Protein AF-A0A223KNH4-F1 (afdb_monomer)

Structure (mmCIF, N/CA/C/O backbone):
data_AF-A0A223KNH4-F1
#
_entry.id   AF-A0A223KNH4-F1
#
loop_
_atom_site.group_PDB
_atom_site.id
_atom_site.type_symbol
_atom_site.label_atom_id
_atom_site.label_alt_id
_atom_site.label_comp_id
_atom_site.label_asym_id
_atom_site.label_entity_id
_atom_site.label_seq_id
_atom_site.pdbx_PDB_ins_code
_atom_site.Cartn_x
_atom_site.Cartn_y
_atom_site.Cartn_z
_atom_site.occupancy
_atom_site.B_iso_or_equiv
_atom_site.auth_seq_id
_atom_site.auth_comp_id
_atom_site.auth_asym_id
_atom_site.auth_atom_id
_atom_site.pdbx_PDB_model_num
ATOM 1 N N . MET A 1 1 ? -21.902 0.609 7.507 1.00 51.94 1 MET A N 1
ATOM 2 C CA . MET A 1 1 ? -20.876 -0.275 8.104 1.00 51.94 1 MET A CA 1
ATOM 3 C C . MET A 1 1 ? -19.712 -0.497 7.145 1.00 51.94 1 MET A C 1
ATOM 5 O O . MET A 1 1 ? -18.621 -0.096 7.507 1.00 51.94 1 MET A O 1
ATOM 9 N N . CYS A 1 2 ? -19.931 -0.976 5.913 1.00 57.38 2 CYS A N 1
ATOM 10 C CA . CYS A 1 2 ? -18.867 -1.273 4.932 1.00 57.38 2 CYS A CA 1
ATOM 11 C C . CYS A 1 2 ? -17.874 -0.121 4.680 1.00 57.38 2 CYS A C 1
ATOM 13 O O . CYS A 1 2 ? -16.667 -0.322 4.721 1.00 57.38 2 CYS A O 1
ATOM 15 N N . ALA A 1 3 ? -18.373 1.108 4.506 1.00 62.84 3 ALA A N 1
ATOM 16 C CA . ALA A 1 3 ? -17.523 2.269 4.223 1.00 62.84 3 ALA A CA 1
ATOM 17 C C . ALA A 1 3 ? -16.584 2.660 5.382 1.00 62.84 3 ALA A C 1
ATOM 19 O O . ALA A 1 3 ? -15.601 3.358 5.161 1.00 62.84 3 ALA A O 1
ATOM 20 N N . ARG A 1 4 ? -16.857 2.215 6.620 1.00 72.88 4 ARG A N 1
ATOM 21 C CA . ARG A 1 4 ? -16.017 2.553 7.782 1.00 72.88 4 ARG A CA 1
ATOM 22 C C . ARG A 1 4 ? -14.631 1.913 7.696 1.00 72.88 4 ARG A C 1
ATOM 24 O O . ARG A 1 4 ? -13.676 2.515 8.172 1.00 72.88 4 ARG A O 1
ATOM 31 N N . PHE A 1 5 ? -14.516 0.742 7.071 1.00 79.56 5 PHE A N 1
ATOM 32 C CA . PHE A 1 5 ? -13.245 0.024 6.962 1.00 79.56 5 PHE A CA 1
ATOM 33 C C . PHE A 1 5 ? -12.375 0.522 5.803 1.00 79.56 5 PHE A C 1
ATOM 35 O O . PHE A 1 5 ? -11.158 0.524 5.923 1.00 79.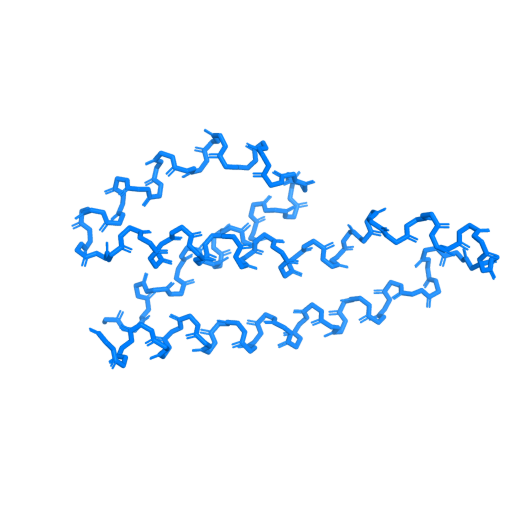56 5 PHE A O 1
ATOM 42 N N . SER A 1 6 ? -12.967 1.011 4.709 1.00 82.50 6 SER A N 1
ATOM 43 C CA . SER A 1 6 ? -12.221 1.483 3.532 1.00 82.50 6 SER A CA 1
ATOM 44 C C . SER A 1 6 ? -11.710 2.927 3.641 1.00 82.50 6 SER A C 1
ATOM 46 O O . SER A 1 6 ? -10.759 3.289 2.953 1.00 82.50 6 SER A O 1
ATOM 48 N N . CYS A 1 7 ? -12.311 3.771 4.489 1.00 84.31 7 CYS A N 1
ATOM 49 C CA . CYS A 1 7 ? -11.907 5.177 4.643 1.00 84.31 7 CYS A CA 1
ATOM 50 C C . CYS A 1 7 ? -10.428 5.380 5.041 1.00 84.31 7 CYS A C 1
ATOM 52 O O . CYS A 1 7 ? -9.782 6.230 4.421 1.00 84.31 7 CYS A O 1
ATOM 54 N N . PRO A 1 8 ? -9.858 4.626 6.007 1.00 86.19 8 PRO A N 1
ATOM 55 C CA . PRO A 1 8 ? -8.446 4.757 6.369 1.00 86.19 8 PRO A CA 1
ATOM 56 C C . PRO A 1 8 ? -7.494 4.468 5.205 1.00 86.19 8 PRO A C 1
ATOM 58 O O . PRO A 1 8 ? -6.493 5.160 5.057 1.00 86.19 8 PRO A O 1
ATOM 61 N N . LEU A 1 9 ? -7.831 3.498 4.345 1.00 90.69 9 LEU A N 1
ATOM 62 C CA . LEU A 1 9 ? -7.049 3.179 3.148 1.00 90.69 9 LEU A CA 1
ATOM 63 C C . LEU A 1 9 ? -7.024 4.362 2.184 1.00 90.69 9 LEU A C 1
ATOM 65 O O . LEU A 1 9 ? -5.953 4.799 1.779 1.00 90.69 9 LEU A O 1
ATOM 69 N N . VAL A 1 10 ? -8.193 4.916 1.850 1.00 88.94 10 VAL A N 1
ATOM 70 C CA . VAL A 1 10 ? -8.292 6.037 0.900 1.00 88.94 10 VAL A CA 1
ATOM 71 C C . VAL A 1 10 ? -7.551 7.266 1.430 1.00 88.94 10 VAL A C 1
ATOM 73 O O . VAL A 1 10 ? -6.810 7.910 0.689 1.00 88.94 10 VAL A O 1
ATOM 76 N N . GLN A 1 11 ? -7.704 7.574 2.719 1.00 90.88 11 GLN A N 1
ATOM 77 C CA . GLN A 1 11 ? -7.024 8.700 3.354 1.00 90.88 11 GLN A CA 1
ATOM 78 C C . GLN A 1 11 ? -5.501 8.502 3.372 1.00 90.88 11 GLN A C 1
ATOM 80 O O . GLN A 1 11 ? -4.766 9.421 2.998 1.00 90.88 11 GLN A O 1
ATOM 85 N N . ALA A 1 12 ? -5.026 7.311 3.742 1.00 90.25 12 ALA A N 1
ATOM 86 C CA . ALA A 1 12 ? -3.605 6.988 3.745 1.00 90.25 12 ALA A CA 1
ATOM 87 C C . ALA A 1 12 ? -3.002 7.043 2.336 1.00 90.25 12 ALA A C 1
ATOM 89 O O . ALA A 1 12 ? -1.926 7.609 2.157 1.00 90.25 12 ALA A O 1
ATOM 90 N N . SER A 1 13 ? -3.719 6.536 1.330 1.00 90.50 13 SER A N 1
ATOM 91 C CA . SER A 1 13 ? -3.310 6.599 -0.072 1.00 90.50 13 SER A CA 1
ATOM 92 C C . SER A 1 13 ? -3.152 8.034 -0.571 1.00 90.50 13 SER A C 1
ATOM 94 O O . SER A 1 13 ? -2.171 8.321 -1.251 1.00 90.50 13 SER A O 1
ATOM 96 N N . ILE A 1 14 ? -4.064 8.944 -0.204 1.00 90.06 14 ILE A N 1
ATOM 97 C CA . ILE A 1 14 ? -3.962 10.366 -0.566 1.00 90.06 14 ILE A CA 1
ATOM 98 C C . ILE A 1 14 ? -2.744 11.009 0.095 1.00 90.06 14 ILE A C 1
ATOM 100 O O . ILE A 1 14 ? -2.016 11.740 -0.568 1.00 90.06 14 ILE A O 1
ATOM 104 N N . VAL A 1 15 ? -2.495 10.760 1.384 1.00 88.75 15 VAL A N 1
ATOM 105 C CA . VAL A 1 15 ? -1.356 11.408 2.052 1.00 88.75 15 VAL A CA 1
ATOM 106 C C . VAL A 1 15 ? -0.020 10.860 1.563 1.00 88.75 15 VAL A C 1
ATOM 108 O O . VAL A 1 15 ? 0.919 11.638 1.398 1.00 88.75 15 VAL A O 1
ATOM 111 N N . ASN A 1 16 ? 0.061 9.566 1.260 1.00 90.12 16 ASN A N 1
ATOM 112 C CA . ASN A 1 16 ? 1.295 8.954 0.779 1.00 90.12 16 ASN A CA 1
ATOM 113 C C . ASN A 1 16 ? 1.779 9.547 -0.564 1.00 90.12 16 ASN A C 1
ATOM 115 O O . ASN A 1 16 ? 2.975 9.587 -0.831 1.00 90.12 16 ASN A O 1
ATOM 119 N N . VAL A 1 17 ? 0.876 10.107 -1.385 1.00 85.56 17 VAL A N 1
ATOM 120 C CA . VAL A 1 17 ? 1.247 10.874 -2.596 1.00 85.56 17 VAL A CA 1
ATOM 121 C C . VAL A 1 17 ? 2.174 12.052 -2.265 1.00 85.56 17 VAL A C 1
ATOM 123 O O . VAL A 1 17 ? 3.061 12.376 -3.055 1.00 85.56 17 VAL A O 1
ATOM 126 N N . PHE A 1 18 ? 1.974 12.686 -1.106 1.00 85.12 18 PHE A N 1
ATOM 127 C CA . PHE A 1 18 ? 2.738 13.853 -0.657 1.00 85.12 18 PHE A CA 1
ATOM 128 C C . PHE A 1 18 ? 3.906 13.485 0.258 1.00 85.12 18 PHE A C 1
ATOM 130 O O . PHE A 1 18 ? 4.930 14.166 0.249 1.00 85.12 18 PHE A O 1
ATOM 137 N N . VAL A 1 19 ? 3.749 12.433 1.064 1.00 83.62 19 VAL A N 1
ATOM 138 C CA . VAL A 1 19 ? 4.742 11.988 2.046 1.00 83.62 19 VAL A CA 1
ATOM 139 C C . VAL A 1 19 ? 5.000 10.490 1.846 1.00 83.62 19 VAL A C 1
ATOM 141 O O . VAL A 1 19 ? 4.403 9.686 2.558 1.00 83.62 19 VAL A O 1
ATOM 144 N N . PRO A 1 20 ? 5.886 10.111 0.902 1.00 79.19 20 PRO A N 1
ATOM 145 C CA . PRO A 1 20 ? 6.164 8.722 0.527 1.00 79.19 20 PRO A CA 1
ATOM 146 C C . PRO A 1 20 ? 7.104 8.045 1.535 1.00 79.19 20 PRO A C 1
ATOM 148 O O . PRO A 1 20 ? 8.261 7.729 1.245 1.00 79.19 20 PRO A O 1
ATOM 151 N N . SER A 1 21 ? 6.655 7.923 2.782 1.00 84.31 21 SER A N 1
ATOM 152 C CA . SER A 1 21 ? 7.437 7.354 3.878 1.00 84.31 21 SER A CA 1
ATOM 153 C C . SER A 1 21 ? 6.519 6.737 4.916 1.00 84.31 21 SER A C 1
ATOM 155 O O . SER A 1 21 ? 5.920 7.454 5.718 1.00 84.31 21 SER A O 1
ATOM 157 N N . ALA A 1 22 ? 6.494 5.405 4.973 1.00 84.50 22 ALA A N 1
ATOM 158 C CA . ALA A 1 22 ? 5.670 4.662 5.922 1.00 84.50 22 ALA A CA 1
ATOM 159 C C . ALA A 1 22 ? 5.876 5.128 7.378 1.00 84.50 22 ALA A C 1
ATOM 161 O O . ALA A 1 22 ? 4.915 5.328 8.116 1.00 84.50 22 ALA A O 1
ATOM 162 N N . GLY A 1 23 ? 7.127 5.367 7.793 1.00 86.81 23 GLY A N 1
ATOM 163 C CA . GLY A 1 23 ? 7.444 5.821 9.152 1.00 86.81 23 GLY A CA 1
ATOM 164 C C . GLY A 1 23 ? 7.014 7.264 9.431 1.00 86.81 23 GLY A C 1
ATOM 165 O O . GLY A 1 23 ? 6.414 7.538 10.470 1.00 86.81 23 GLY A O 1
ATOM 166 N N . GLY A 1 24 ? 7.288 8.185 8.500 1.00 87.94 24 GLY A N 1
ATOM 167 C CA . GLY A 1 24 ? 6.911 9.596 8.649 1.00 87.94 24 GLY A CA 1
ATOM 168 C C . GLY A 1 24 ? 5.397 9.798 8.593 1.00 87.94 24 GLY A C 1
ATOM 169 O O . GLY A 1 24 ? 4.830 10.541 9.392 1.00 87.94 24 GLY A O 1
ATOM 170 N N . GLN A 1 25 ? 4.726 9.067 7.704 1.00 89.62 25 GLN A N 1
ATOM 171 C CA . GLN A 1 25 ? 3.277 9.051 7.601 1.00 89.62 25 GLN A CA 1
ATOM 172 C C . GLN A 1 25 ? 2.632 8.518 8.884 1.00 89.62 25 GLN A C 1
ATOM 174 O O . GLN A 1 25 ? 1.702 9.132 9.416 1.00 89.62 25 GLN A O 1
ATOM 179 N N . TRP A 1 26 ? 3.148 7.400 9.402 1.00 90.62 26 TRP A N 1
ATOM 180 C CA . TRP A 1 26 ? 2.632 6.761 10.607 1.00 90.62 26 TRP A CA 1
ATOM 181 C C . TRP A 1 26 ? 2.777 7.635 11.854 1.00 90.62 26 TRP A C 1
ATOM 183 O O . TRP A 1 26 ? 1.855 7.693 12.663 1.00 90.62 26 TRP A O 1
ATOM 193 N N . GLN A 1 27 ? 3.887 8.364 12.000 1.00 91.12 27 GLN A N 1
ATOM 194 C CA . GLN A 1 27 ? 4.080 9.272 13.137 1.00 91.12 27 GLN A CA 1
ATOM 195 C C . GLN A 1 27 ? 2.994 10.348 13.233 1.00 91.12 27 GLN A C 1
ATOM 197 O O . GLN A 1 27 ? 2.597 10.714 14.337 1.00 91.12 27 GLN A O 1
ATOM 202 N N . VAL A 1 28 ? 2.504 10.842 12.094 1.00 88.00 28 VAL A N 1
ATOM 203 C CA . VAL A 1 28 ? 1.499 11.913 12.057 1.00 88.00 28 VAL A CA 1
ATOM 204 C C . VAL A 1 28 ? 0.075 11.353 12.072 1.00 88.00 28 VAL A C 1
ATOM 206 O O . VAL A 1 28 ? -0.776 11.853 12.801 1.00 88.00 28 VAL A O 1
ATOM 209 N N . GLN A 1 29 ? -0.206 10.314 11.280 1.00 89.62 29 GLN A N 1
ATOM 210 C CA . GLN A 1 29 ? -1.567 9.781 11.116 1.00 89.62 29 GLN A CA 1
ATOM 211 C C . GLN A 1 29 ? -1.932 8.678 12.103 1.00 89.62 29 GLN A C 1
ATOM 213 O O . GLN A 1 29 ? -3.111 8.518 12.409 1.00 89.62 29 GLN A O 1
ATOM 218 N N . GLY A 1 30 ? -0.955 7.914 12.591 1.00 91.00 30 GLY A N 1
ATOM 219 C CA . GLY A 1 30 ? -1.180 6.741 13.435 1.00 91.00 30 GLY A CA 1
ATOM 220 C C . GLY A 1 30 ? -2.027 7.048 14.672 1.00 91.00 30 GLY A C 1
ATOM 221 O O . GLY A 1 30 ? -3.078 6.425 14.827 1.00 91.00 30 GLY A O 1
ATOM 222 N N . PRO A 1 31 ? -1.649 8.031 15.515 1.00 92.75 31 PRO A N 1
ATOM 223 C CA . PRO A 1 31 ? -2.425 8.383 16.707 1.00 92.75 31 PRO A CA 1
ATOM 224 C C . PRO A 1 31 ? -3.867 8.796 16.378 1.00 92.75 31 PRO A C 1
ATOM 226 O O . PRO A 1 31 ? -4.811 8.268 16.958 1.00 92.75 31 PRO A O 1
ATOM 229 N N . ILE A 1 32 ? -4.040 9.655 15.365 1.00 92.12 32 ILE A N 1
ATOM 230 C CA . ILE A 1 32 ? -5.354 10.149 14.920 1.00 92.12 32 ILE A CA 1
ATOM 231 C C . ILE A 1 32 ? -6.231 8.987 14.437 1.00 92.12 32 ILE A C 1
ATOM 233 O O . ILE A 1 32 ? -7.427 8.936 14.723 1.00 92.12 32 ILE A O 1
ATOM 237 N N . MET A 1 33 ? -5.640 8.035 13.712 1.00 91.62 33 MET A N 1
ATOM 238 C CA . MET A 1 33 ? -6.362 6.883 13.187 1.00 91.62 33 MET A CA 1
ATOM 239 C C . MET A 1 33 ? -6.794 5.915 14.293 1.00 91.62 33 MET A C 1
ATOM 241 O O . MET A 1 33 ? -7.889 5.360 14.222 1.00 91.62 33 MET A O 1
ATOM 245 N N . ILE A 1 34 ? -5.959 5.716 15.316 1.00 93.88 34 ILE A N 1
ATOM 246 C CA . ILE A 1 34 ? -6.289 4.866 16.468 1.00 93.88 34 ILE A CA 1
ATOM 247 C C . ILE A 1 34 ? -7.466 5.466 17.245 1.00 93.88 34 ILE A C 1
ATOM 249 O O . ILE A 1 34 ? -8.442 4.756 17.501 1.00 93.88 34 ILE A O 1
ATOM 253 N N . ASP A 1 35 ? -7.424 6.765 17.543 1.00 93.69 35 ASP A N 1
ATOM 254 C CA . ASP A 1 35 ? -8.500 7.461 18.259 1.00 93.69 35 ASP A CA 1
ATOM 255 C C . ASP A 1 35 ? -9.818 7.435 17.462 1.00 93.69 35 ASP A C 1
ATOM 257 O O . ASP A 1 35 ? -10.899 7.167 18.005 1.00 93.69 35 ASP A O 1
ATOM 261 N N . ALA A 1 36 ? -9.739 7.642 16.143 1.00 91.38 36 ALA A N 1
ATOM 262 C CA . ALA A 1 36 ? -10.892 7.548 15.252 1.00 91.38 36 ALA A CA 1
ATOM 263 C C . ALA A 1 36 ? -11.472 6.126 15.209 1.00 91.38 36 ALA A C 1
ATOM 265 O O . ALA A 1 36 ?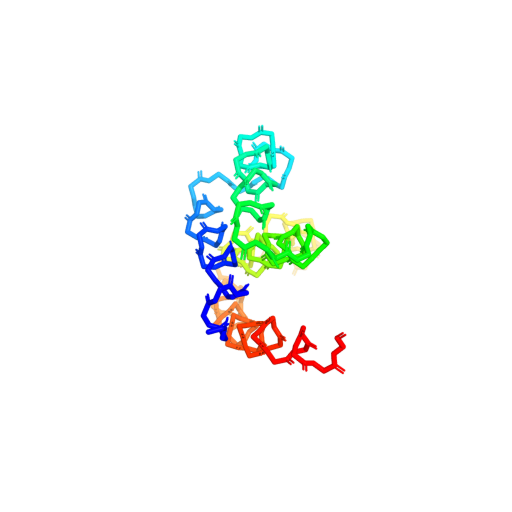 -12.693 5.955 15.261 1.00 91.38 36 ALA A O 1
ATOM 266 N N . ALA A 1 37 ? -10.617 5.101 15.151 1.00 91.62 37 ALA A N 1
ATOM 267 C CA . ALA A 1 37 ? -11.043 3.705 15.150 1.00 91.62 37 ALA A CA 1
ATOM 268 C C . ALA A 1 37 ? -11.792 3.347 16.439 1.00 91.62 37 ALA A C 1
ATOM 270 O O . ALA A 1 37 ? -12.884 2.780 16.372 1.00 91.62 37 ALA A O 1
ATOM 271 N N . GLN A 1 38 ? -11.261 3.752 17.596 1.00 93.12 38 GLN A N 1
ATOM 272 C CA . GLN A 1 38 ? -11.906 3.547 18.894 1.00 93.12 38 GLN A CA 1
ATOM 273 C C . GLN A 1 38 ? -13.266 4.251 18.972 1.00 93.12 38 GLN A C 1
ATOM 275 O O . GLN A 1 38 ? -14.257 3.636 19.364 1.00 93.12 38 GLN A O 1
ATOM 280 N N . THR A 1 39 ? -13.341 5.505 18.517 1.00 92.19 39 THR A N 1
ATOM 281 C CA . THR A 1 39 ? -14.585 6.294 18.514 1.00 92.19 39 THR A CA 1
ATOM 282 C C . THR A 1 39 ? -15.659 5.685 17.606 1.00 92.19 39 THR A C 1
ATOM 284 O O . THR A 1 39 ? -16.850 5.726 17.914 1.00 92.19 39 THR A O 1
ATOM 287 N N . LEU A 1 40 ? -15.255 5.096 16.477 1.00 89.12 40 LEU A N 1
ATOM 288 C CA . LEU A 1 40 ? -16.162 4.497 15.493 1.00 89.12 40 LEU A CA 1
ATOM 289 C C . LEU A 1 40 ? -16.503 3.024 15.774 1.00 89.12 40 LEU A C 1
ATOM 291 O O . LEU A 1 40 ? -17.289 2.436 15.018 1.00 89.12 40 LEU A O 1
ATOM 295 N N . GLY A 1 41 ? -15.929 2.436 16.830 1.00 89.06 41 GLY A N 1
ATOM 296 C CA . GLY A 1 41 ? -16.077 1.019 17.171 1.00 89.06 41 GLY A CA 1
ATOM 297 C C . GLY A 1 41 ? -15.444 0.076 16.142 1.00 89.06 41 GLY A C 1
ATOM 298 O O . GLY A 1 41 ? -15.914 -1.043 15.959 1.00 89.06 41 GLY A O 1
ATOM 299 N N . ILE A 1 42 ? -14.420 0.539 15.421 1.00 90.12 42 ILE A N 1
ATOM 300 C CA . ILE A 1 42 ? -13.660 -0.251 14.448 1.00 90.12 42 ILE A CA 1
ATOM 301 C C . ILE A 1 42 ? -12.507 -0.933 15.196 1.00 90.12 42 ILE A C 1
ATOM 303 O O . ILE A 1 42 ? -11.802 -0.254 15.947 1.00 90.12 42 ILE A O 1
ATOM 307 N N . PRO A 1 43 ? -12.248 -2.238 14.986 1.00 91.12 43 PRO A N 1
ATOM 308 C CA . PRO A 1 43 ? -11.069 -2.878 15.553 1.00 91.12 43 PRO A CA 1
ATOM 309 C C . PRO A 1 43 ? -9.809 -2.122 15.132 1.00 91.12 43 PRO A C 1
ATOM 311 O O . PRO A 1 43 ? -9.567 -1.926 13.940 1.00 91.12 43 PRO A O 1
ATOM 314 N N . VAL A 1 44 ? -8.994 -1.706 16.105 1.00 91.75 44 VAL A N 1
ATOM 315 C CA . VAL A 1 44 ? -7.787 -0.908 15.837 1.00 91.75 44 VAL A CA 1
ATOM 316 C C . VAL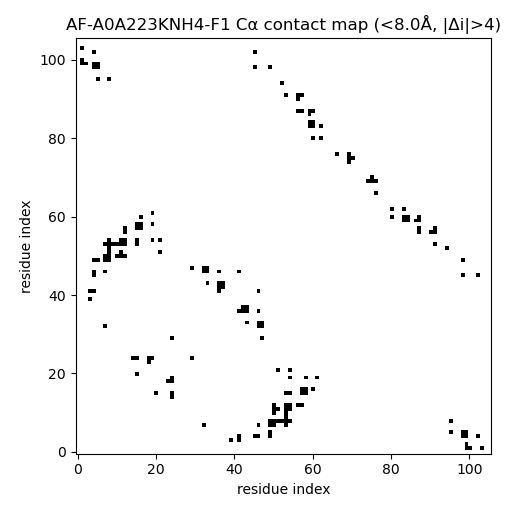 A 1 44 ? -6.897 -1.615 14.814 1.00 91.75 44 VAL A C 1
ATOM 318 O O . VAL A 1 44 ? -6.454 -0.990 13.861 1.00 91.75 44 VAL A O 1
ATOM 321 N N . SER A 1 45 ? -6.733 -2.936 14.919 1.00 91.62 45 SER A N 1
ATOM 322 C CA . SER A 1 45 ? -5.987 -3.744 13.946 1.00 91.62 45 SER A CA 1
ATOM 323 C C . SER A 1 45 ? -6.467 -3.564 12.500 1.00 91.62 45 SER A C 1
ATOM 325 O O . SER A 1 45 ? -5.639 -3.480 11.596 1.00 91.62 45 SER A O 1
ATOM 327 N N . VAL A 1 46 ? -7.777 -3.467 12.262 1.00 91.06 46 VAL A N 1
ATOM 328 C CA . VAL A 1 46 ? -8.342 -3.243 10.923 1.00 91.06 46 VAL A CA 1
ATOM 329 C C . VAL A 1 46 ? -7.992 -1.843 10.430 1.00 91.06 46 VAL A C 1
ATOM 331 O O . VAL A 1 46 ? -7.570 -1.695 9.285 1.00 91.06 46 VAL A O 1
ATOM 334 N N . ALA A 1 47 ? -8.095 -0.825 11.287 1.00 92.19 47 ALA A N 1
ATOM 335 C CA . ALA A 1 47 ? -7.738 0.546 10.929 1.00 92.19 47 ALA A CA 1
ATOM 336 C C . ALA A 1 47 ? -6.242 0.688 10.593 1.00 92.19 47 ALA A C 1
ATOM 338 O O . ALA A 1 47 ? -5.905 1.265 9.560 1.00 92.19 47 ALA A O 1
ATOM 339 N N . ILE A 1 48 ? -5.355 0.096 11.403 1.00 93.25 48 ILE A N 1
ATOM 340 C CA . ILE A 1 48 ? -3.902 0.098 11.162 1.00 93.25 48 ILE A CA 1
ATOM 341 C C . ILE A 1 48 ? -3.574 -0.588 9.834 1.00 93.25 48 ILE A C 1
ATOM 343 O O . ILE A 1 48 ? -2.909 0.006 8.989 1.00 93.25 48 ILE A O 1
ATOM 347 N N . ASN A 1 49 ? -4.085 -1.804 9.614 1.00 93.12 49 ASN A N 1
ATOM 348 C CA . ASN A 1 49 ? -3.839 -2.533 8.368 1.00 93.12 49 ASN A CA 1
ATOM 349 C C . ASN A 1 49 ? -4.357 -1.768 7.147 1.00 93.12 49 ASN A C 1
ATOM 351 O O . ASN A 1 49 ? -3.694 -1.734 6.117 1.00 93.12 49 ASN A O 1
ATOM 355 N N . SER A 1 50 ? -5.514 -1.115 7.265 1.00 92.62 50 SER A N 1
ATOM 356 C CA . SER A 1 50 ? -6.086 -0.313 6.181 1.00 92.62 50 SER A CA 1
ATOM 357 C C . SER A 1 50 ? -5.180 0.863 5.804 1.00 92.62 50 SER A C 1
ATOM 359 O O . SER A 1 50 ? -4.974 1.112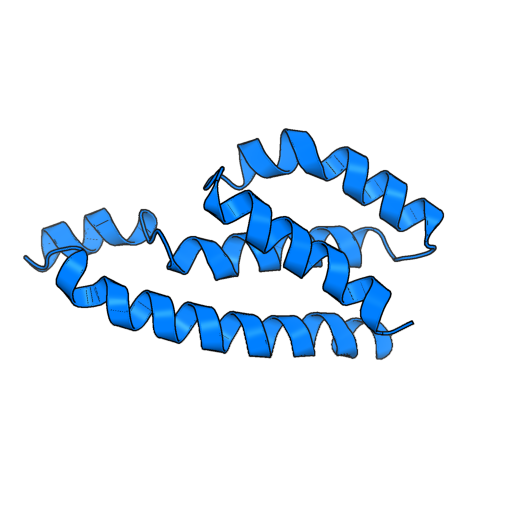 4.618 1.00 92.62 50 SER A O 1
ATOM 361 N N . VAL A 1 51 ? -4.582 1.540 6.793 1.00 93.00 51 VAL A N 1
ATOM 362 C CA . VAL A 1 51 ? -3.582 2.597 6.558 1.00 93.00 51 VAL A CA 1
ATOM 363 C C . VAL A 1 51 ? -2.332 2.036 5.885 1.00 93.00 51 VAL A C 1
ATOM 365 O O . VAL A 1 51 ? -1.89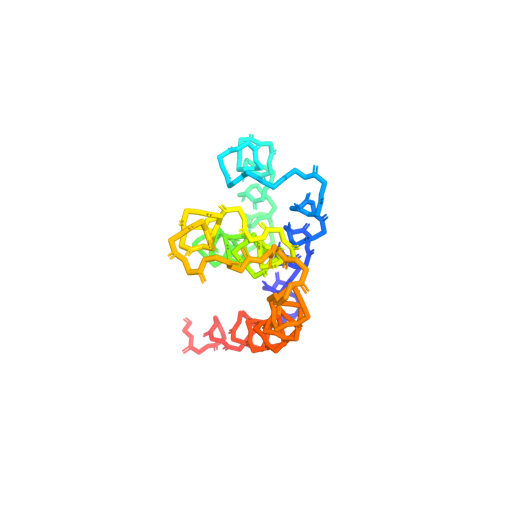3 2.581 4.875 1.00 93.00 51 VAL A O 1
ATOM 368 N N . SER A 1 52 ? -1.782 0.932 6.399 1.00 92.50 52 SER A N 1
ATOM 369 C CA . SER A 1 52 ? -0.582 0.303 5.833 1.00 92.50 52 SER A CA 1
ATOM 370 C C . SER A 1 52 ? -0.790 -0.153 4.389 1.00 92.50 52 SER A C 1
ATOM 372 O O . SER A 1 52 ? 0.078 0.045 3.547 1.00 92.50 52 SER A O 1
ATOM 374 N N . ILE A 1 53 ? -1.952 -0.724 4.073 1.00 93.50 53 ILE A N 1
ATOM 375 C CA . ILE A 1 53 ? -2.294 -1.120 2.704 1.00 93.50 53 ILE A CA 1
ATOM 376 C C . ILE A 1 53 ? -2.399 0.114 1.800 1.00 93.50 53 ILE A C 1
ATOM 378 O O . ILE A 1 53 ? -1.890 0.094 0.680 1.00 93.50 53 ILE A O 1
ATOM 382 N N . GLY A 1 54 ? -3.020 1.195 2.284 1.00 92.31 54 GLY A N 1
ATOM 383 C CA . GLY A 1 54 ? -3.128 2.448 1.539 1.00 92.31 54 GLY A CA 1
ATOM 384 C C . GLY A 1 54 ? -1.772 3.056 1.172 1.00 92.31 54 GLY A C 1
ATOM 385 O O . GLY A 1 54 ? -1.622 3.521 0.043 1.00 92.31 54 GLY A O 1
ATOM 386 N N . ASP A 1 55 ? -0.802 3.004 2.089 1.00 92.75 55 ASP A N 1
ATOM 387 C CA . ASP A 1 55 ? 0.601 3.396 1.877 1.00 92.75 55 ASP A CA 1
ATOM 388 C C . ASP A 1 55 ? 1.299 2.487 0.847 1.00 92.75 55 ASP A C 1
ATOM 390 O O . ASP A 1 55 ? 1.782 2.959 -0.183 1.00 92.75 55 ASP A O 1
ATOM 394 N N . ILE A 1 56 ? 1.280 1.167 1.059 1.00 91.06 56 ILE A N 1
ATOM 395 C CA . ILE A 1 56 ? 1.958 0.194 0.184 1.00 91.06 56 ILE A CA 1
ATOM 396 C C . ILE A 1 56 ? 1.465 0.297 -1.262 1.00 91.06 56 ILE A C 1
ATOM 398 O O . ILE A 1 56 ? 2.271 0.262 -2.194 1.00 91.06 56 ILE A O 1
ATOM 402 N N . VAL A 1 57 ? 0.152 0.430 -1.465 1.00 93.19 57 VAL A N 1
ATOM 403 C CA . VAL A 1 57 ? -0.428 0.493 -2.809 1.00 93.19 57 VAL A CA 1
ATOM 404 C C . VAL A 1 57 ? 0.051 1.738 -3.551 1.00 93.19 57 VAL A C 1
ATOM 406 O O . VAL A 1 57 ? 0.516 1.620 -4.683 1.00 93.19 57 VAL A O 1
ATOM 409 N N . THR A 1 58 ? -0.020 2.925 -2.944 1.00 92.19 58 THR A N 1
ATOM 410 C CA . THR A 1 58 ? 0.368 4.169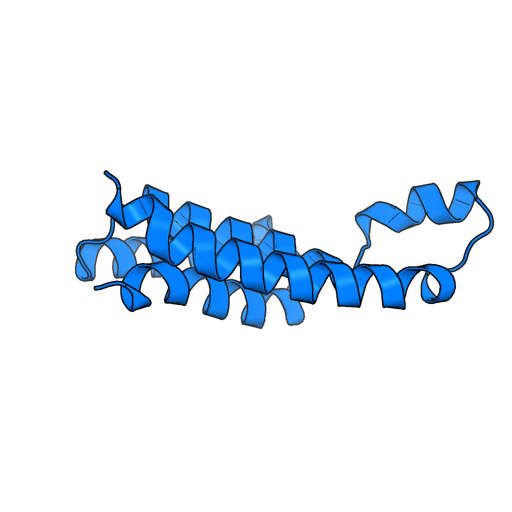 -3.630 1.00 92.19 58 THR A CA 1
ATOM 411 C C . THR A 1 58 ? 1.875 4.376 -3.711 1.00 92.19 58 THR A C 1
ATOM 413 O O . THR A 1 58 ? 2.323 5.117 -4.585 1.00 92.19 58 THR A O 1
ATOM 416 N N . ASN A 1 59 ? 2.673 3.649 -2.924 1.00 90.56 59 ASN A N 1
ATOM 417 C CA . ASN A 1 59 ? 4.129 3.601 -3.086 1.00 90.56 59 ASN A CA 1
ATOM 418 C C . ASN A 1 59 ? 4.561 3.058 -4.461 1.00 90.56 59 ASN A C 1
ATOM 420 O O . ASN A 1 59 ? 5.662 3.346 -4.925 1.00 90.56 59 ASN A O 1
ATOM 424 N N . LEU A 1 60 ? 3.687 2.353 -5.188 1.00 89.88 60 LEU A N 1
ATOM 425 C CA . LEU A 1 60 ? 3.947 1.972 -6.581 1.00 89.88 60 LEU A CA 1
ATOM 426 C C . LEU A 1 60 ? 3.981 3.167 -7.541 1.00 89.88 60 LEU A C 1
ATOM 428 O O . LEU A 1 60 ? 4.637 3.095 -8.575 1.00 89.88 60 LEU A O 1
ATOM 432 N N . MET A 1 61 ? 3.337 4.286 -7.207 1.00 88.50 61 MET A N 1
ATOM 433 C CA . MET A 1 61 ? 3.454 5.515 -7.994 1.00 88.50 61 MET A CA 1
ATOM 434 C C . MET A 1 61 ? 4.890 6.062 -7.983 1.00 88.50 61 MET A C 1
ATOM 436 O O . MET A 1 61 ? 5.327 6.684 -8.952 1.00 88.50 61 MET A O 1
ATOM 440 N N . GLN A 1 62 ? 5.626 5.819 -6.896 1.00 86.00 62 GLN A N 1
ATOM 441 C CA . GLN A 1 62 ? 6.998 6.274 -6.680 1.00 86.00 62 GLN A CA 1
ATOM 442 C C . GLN A 1 62 ? 7.877 5.080 -6.275 1.00 86.00 62 GLN A C 1
ATOM 444 O O . GLN A 1 62 ? 8.224 4.927 -5.103 1.00 86.00 62 GLN A O 1
ATOM 449 N N . PRO A 1 63 ? 8.247 4.201 -7.226 1.00 83.19 63 PRO A N 1
ATOM 450 C CA . PRO A 1 63 ? 8.866 2.917 -6.915 1.00 83.19 63 PRO A CA 1
ATOM 451 C C . PRO A 1 63 ? 10.365 3.072 -6.601 1.00 83.19 63 PRO A C 1
ATOM 453 O O . PRO A 1 63 ? 11.230 2.538 -7.296 1.00 83.19 63 PRO A O 1
ATOM 456 N N . PHE A 1 64 ? 10.700 3.801 -5.533 1.00 83.38 64 PHE A N 1
ATOM 457 C CA . PHE A 1 64 ? 12.085 4.045 -5.114 1.00 83.38 64 PHE A CA 1
ATOM 458 C C . PHE A 1 64 ? 12.821 2.753 -4.751 1.00 83.38 64 PHE A C 1
ATOM 460 O O . PHE A 1 64 ? 14.026 2.641 -4.974 1.00 83.38 64 PHE A O 1
ATOM 467 N N . PHE A 1 65 ? 12.084 1.742 -4.282 1.00 82.50 65 PHE A N 1
ATOM 468 C CA . PHE A 1 65 ? 12.613 0.407 -4.002 1.00 82.50 65 PHE A CA 1
ATOM 469 C C . PHE A 1 65 ? 13.171 -0.302 -5.250 1.00 82.50 65 PHE A C 1
ATOM 471 O O . PHE A 1 65 ? 13.993 -1.205 -5.123 1.00 82.50 65 PHE A O 1
ATOM 478 N N . VAL A 1 66 ? 12.755 0.108 -6.454 1.00 89.19 66 VAL A N 1
ATOM 479 C CA . VAL A 1 66 ? 13.153 -0.518 -7.724 1.00 89.19 66 VAL A CA 1
ATOM 480 C C . VAL A 1 66 ? 14.417 0.113 -8.321 1.00 89.19 66 VAL A C 1
ATOM 482 O O . VAL A 1 66 ? 15.066 -0.504 -9.165 1.00 89.19 66 VAL A O 1
ATOM 485 N N . LEU A 1 67 ? 14.831 1.300 -7.860 1.00 90.81 67 LEU A N 1
ATOM 486 C CA . LEU A 1 67 ? 15.995 2.014 -8.405 1.00 90.81 67 LEU A CA 1
ATOM 487 C C . LEU A 1 67 ? 17.288 1.171 -8.458 1.00 90.81 67 LEU A C 1
ATOM 489 O O . LEU A 1 67 ? 17.961 1.218 -9.490 1.00 90.81 67 LEU A O 1
ATOM 493 N N . PRO A 1 68 ? 17.634 0.352 -7.441 1.00 91.00 68 PRO A N 1
ATOM 494 C CA . PRO A 1 68 ? 18.826 -0.495 -7.509 1.00 91.00 68 PRO A CA 1
ATOM 495 C C . PRO A 1 68 ? 18.747 -1.552 -8.619 1.00 91.00 68 PRO A C 1
ATOM 497 O O . PRO A 1 68 ? 19.714 -1.766 -9.346 1.00 91.00 68 PRO A O 1
ATOM 500 N N . ALA A 1 69 ? 17.583 -2.188 -8.786 1.00 92.06 69 ALA A N 1
ATOM 501 C CA . ALA A 1 69 ? 17.373 -3.206 -9.814 1.00 92.06 69 ALA A CA 1
ATOM 502 C C . ALA A 1 69 ? 17.408 -2.603 -11.229 1.00 92.06 69 ALA A C 1
ATOM 504 O O . ALA A 1 69 ? 17.972 -3.201 -12.148 1.00 92.06 69 ALA A O 1
ATOM 505 N N . LEU A 1 70 ? 16.878 -1.387 -11.398 1.00 92.31 70 LEU A N 1
ATOM 506 C CA . LEU A 1 70 ? 16.967 -0.651 -12.661 1.00 92.31 70 LEU A CA 1
ATOM 507 C C . LEU A 1 70 ? 18.418 -0.378 -13.052 1.00 92.31 70 LEU A C 1
ATOM 509 O O . LEU A 1 70 ? 18.792 -0.660 -14.189 1.00 92.31 70 LEU A O 1
ATOM 513 N N . GLY A 1 71 ? 19.246 0.053 -12.095 1.00 92.81 71 GLY A N 1
ATOM 514 C CA . GLY A 1 71 ? 20.676 0.279 -12.314 1.00 92.81 71 GLY A CA 1
ATOM 515 C C . GLY A 1 71 ? 21.423 -0.967 -12.803 1.00 92.81 71 GLY A C 1
ATOM 516 O O . GLY A 1 71 ? 22.283 -0.857 -13.671 1.00 92.81 71 GLY A O 1
ATOM 517 N N . LEU A 1 72 ? 21.055 -2.155 -12.309 1.00 95.75 72 LEU A N 1
ATOM 518 C CA . LEU A 1 72 ? 21.635 -3.429 -12.759 1.00 95.75 72 LEU A CA 1
ATOM 519 C C . LEU A 1 72 ? 21.156 -3.848 -14.157 1.00 95.75 72 LEU A C 1
ATOM 521 O O . LEU A 1 72 ? 21.915 -4.444 -14.915 1.00 95.75 72 LEU A O 1
ATOM 525 N N . SER A 1 73 ? 19.902 -3.548 -14.498 1.00 94.69 73 SER A N 1
ATOM 526 C CA . SER A 1 73 ? 19.295 -3.910 -15.790 1.00 94.69 73 SER A CA 1
ATOM 527 C C . SER A 1 73 ? 19.568 -2.912 -16.923 1.00 94.69 73 SER A C 1
ATOM 529 O O . SER A 1 73 ? 19.219 -3.182 -18.069 1.00 94.69 73 SER A O 1
ATOM 531 N N . GLY A 1 74 ? 20.168 -1.755 -16.620 1.00 92.44 74 GLY A N 1
ATOM 532 C CA . GLY A 1 74 ? 20.369 -0.671 -17.588 1.00 92.44 74 GLY A CA 1
ATOM 533 C C . GLY A 1 74 ? 19.075 0.034 -18.011 1.00 92.44 74 GLY A C 1
ATOM 534 O O . GLY A 1 74 ? 19.078 0.791 -18.981 1.00 92.44 74 GLY A O 1
ATOM 535 N N . LEU A 1 75 ? 17.972 -0.207 -17.298 1.00 93.06 75 LEU A N 1
ATOM 536 C CA . LEU A 1 75 ? 16.681 0.427 -17.542 1.00 93.06 75 LEU A CA 1
ATOM 537 C C . LEU A 1 75 ? 16.572 1.753 -16.790 1.00 93.06 75 LEU A C 1
ATOM 539 O O . LEU A 1 75 ? 17.158 1.962 -15.729 1.00 93.06 75 LEU A O 1
ATOM 543 N N . SER A 1 76 ? 15.771 2.656 -17.336 1.00 90.06 76 SER A N 1
ATOM 544 C CA . SER A 1 76 ? 15.399 3.911 -16.695 1.00 90.06 76 SER A CA 1
ATOM 545 C C . SER A 1 76 ? 14.059 3.774 -15.969 1.00 90.06 76 SER A C 1
ATOM 547 O O . SER A 1 76 ? 13.205 2.976 -16.345 1.00 90.06 76 SER A O 1
ATOM 549 N N . LEU A 1 77 ? 13.809 4.628 -14.969 1.00 89.62 77 LEU A N 1
ATOM 550 C CA . LEU A 1 77 ? 12.532 4.651 -14.235 1.00 89.62 77 LEU A CA 1
ATOM 551 C C . LEU A 1 77 ? 11.314 4.797 -15.166 1.00 89.62 77 LEU A C 1
ATOM 553 O O . LEU A 1 77 ? 10.293 4.141 -14.970 1.00 89.62 77 LEU A O 1
ATOM 557 N N . LYS A 1 78 ? 11.449 5.613 -16.218 1.00 89.75 78 LYS A N 1
ATOM 558 C CA . LYS A 1 78 ? 10.419 5.827 -17.249 1.00 89.75 78 LYS A CA 1
ATOM 559 C C . LYS A 1 78 ? 9.971 4.535 -17.947 1.00 89.75 78 LYS A C 1
ATOM 561 O O . LYS A 1 78 ? 8.826 4.465 -18.376 1.00 89.75 78 LYS A O 1
ATOM 566 N N . ASP A 1 79 ? 10.845 3.532 -18.036 1.00 92.06 79 ASP A N 1
ATOM 567 C CA . ASP A 1 79 ? 10.577 2.299 -18.780 1.00 92.06 79 ASP A CA 1
ATOM 568 C C . ASP A 1 79 ? 9.613 1.385 -18.007 1.00 92.06 79 ASP A C 1
ATOM 570 O O . ASP A 1 79 ? 8.884 0.594 -18.602 1.00 92.06 79 ASP A O 1
ATOM 574 N N . ILE A 1 80 ? 9.565 1.529 -16.677 1.00 93.25 80 ILE A N 1
ATOM 575 C CA . ILE A 1 80 ? 8.717 0.714 -15.798 1.00 93.25 80 ILE A CA 1
ATOM 576 C C . ILE A 1 80 ? 7.530 1.476 -15.206 1.00 93.25 80 ILE A C 1
ATOM 578 O O . ILE A 1 80 ? 6.566 0.857 -14.760 1.00 93.25 80 ILE A O 1
ATOM 582 N N . TRP A 1 81 ? 7.579 2.811 -15.198 1.00 92.31 81 TRP A N 1
ATOM 583 C CA . TRP A 1 81 ? 6.638 3.637 -14.441 1.00 92.31 81 TRP A CA 1
ATOM 584 C C . TRP A 1 81 ? 5.172 3.394 -14.830 1.00 92.31 81 TRP A C 1
ATOM 586 O O . TRP A 1 81 ? 4.301 3.327 -13.963 1.00 92.31 81 TRP A O 1
ATOM 596 N N . GLY A 1 82 ? 4.906 3.155 -16.120 1.00 92.25 82 GLY A N 1
ATOM 597 C CA . GLY A 1 82 ? 3.571 2.794 -16.606 1.00 92.25 82 GLY A CA 1
ATOM 598 C C . GLY A 1 82 ? 3.050 1.476 -16.022 1.00 92.25 82 GLY A C 1
ATOM 599 O O . GLY A 1 82 ? 1.898 1.406 -15.597 1.00 92.25 82 GLY A O 1
ATOM 600 N N . TYR A 1 83 ? 3.902 0.451 -15.920 1.00 93.06 83 TYR A N 1
ATOM 601 C CA . TYR A 1 83 ? 3.533 -0.824 -15.295 1.00 93.06 83 TYR A CA 1
ATOM 602 C C . TYR A 1 83 ? 3.243 -0.651 -13.805 1.00 93.06 83 TYR A C 1
ATOM 604 O O . TYR A 1 83 ? 2.292 -1.244 -13.291 1.00 93.06 83 TYR A O 1
ATOM 612 N N . CYS A 1 84 ? 4.020 0.187 -13.117 1.00 93.56 84 CYS A N 1
ATOM 613 C CA . CYS A 1 84 ? 3.801 0.479 -11.706 1.00 93.56 84 CYS A CA 1
ATOM 614 C C . CYS A 1 84 ? 2.465 1.203 -11.475 1.00 93.56 84 CYS A C 1
ATOM 616 O O . CYS A 1 84 ? 1.725 0.813 -10.576 1.00 93.56 84 CYS A O 1
ATOM 618 N N . LEU A 1 85 ? 2.101 2.177 -12.317 1.00 93.25 85 LEU A N 1
ATOM 619 C CA . LEU A 1 85 ? 0.805 2.864 -12.232 1.00 93.25 85 LEU A CA 1
ATOM 620 C C . LEU A 1 85 ? -0.386 1.939 -12.503 1.00 93.25 85 LEU A C 1
ATOM 622 O O . LEU A 1 85 ? -1.378 1.985 -11.777 1.00 93.25 85 LEU A O 1
ATOM 626 N N . VAL A 1 86 ? -0.300 1.074 -13.516 1.00 95.38 86 VAL A N 1
ATOM 627 C CA . VAL A 1 86 ? -1.363 0.090 -13.788 1.00 95.38 86 VAL A CA 1
ATOM 628 C C . VAL A 1 86 ? -1.498 -0.883 -12.615 1.00 95.38 86 VAL A C 1
ATOM 630 O O . VAL A 1 86 ? -2.606 -1.135 -12.142 1.00 95.38 86 VAL A O 1
ATOM 633 N N . SER A 1 87 ? -0.370 -1.370 -12.092 1.00 94.19 87 SER A N 1
ATOM 634 C CA . SER A 1 87 ? -0.343 -2.254 -10.922 1.00 94.19 87 SER A CA 1
ATOM 635 C C . SER A 1 87 ? -0.922 -1.570 -9.684 1.00 94.19 87 SER A C 1
ATOM 637 O O . SER A 1 87 ? -1.693 -2.192 -8.960 1.00 94.19 87 SER A O 1
ATOM 639 N N . MET A 1 88 ? -0.621 -0.284 -9.476 1.00 94.50 88 MET A N 1
ATOM 640 C CA . MET A 1 88 ? -1.194 0.530 -8.404 1.00 94.50 88 MET A CA 1
ATOM 641 C C . MET A 1 88 ? -2.719 0.554 -8.487 1.00 94.50 88 MET A C 1
ATOM 643 O O . MET A 1 88 ? -3.377 0.281 -7.492 1.00 94.50 88 MET A O 1
ATOM 647 N N . ILE A 1 89 ? -3.293 0.848 -9.658 1.00 95.12 89 ILE A N 1
ATOM 648 C CA . ILE A 1 89 ? -4.753 0.921 -9.832 1.00 95.12 89 ILE A CA 1
ATOM 649 C C . ILE A 1 89 ? -5.401 -0.437 -9.543 1.00 95.12 89 ILE A C 1
ATOM 651 O O . ILE A 1 89 ? -6.383 -0.512 -8.803 1.00 95.12 89 ILE A O 1
ATOM 655 N N . ILE A 1 90 ? -4.836 -1.518 -10.087 1.00 96.00 90 ILE A N 1
ATOM 656 C CA . ILE A 1 90 ? -5.344 -2.878 -9.872 1.00 96.00 90 ILE A CA 1
ATOM 657 C C . ILE A 1 90 ? -5.300 -3.232 -8.381 1.00 96.00 90 ILE A C 1
ATOM 659 O O . ILE A 1 90 ? -6.306 -3.659 -7.812 1.00 96.00 90 ILE A O 1
ATOM 663 N N . LEU A 1 91 ? -4.159 -3.007 -7.727 1.00 94.81 91 LEU A N 1
ATOM 664 C CA . LEU A 1 91 ? -3.985 -3.294 -6.307 1.00 94.81 91 LEU A CA 1
ATOM 665 C C . LEU A 1 91 ? -4.843 -2.394 -5.426 1.00 94.81 91 LEU A C 1
ATOM 667 O O . LEU A 1 91 ? -5.321 -2.864 -4.400 1.00 94.81 91 LEU A O 1
ATOM 671 N N . PHE A 1 92 ? -5.101 -1.150 -5.825 1.00 94.00 92 PHE A N 1
ATOM 672 C CA . PHE A 1 92 ? -5.998 -0.245 -5.114 1.00 94.00 92 PHE A CA 1
ATOM 673 C C . PHE A 1 92 ? -7.433 -0.768 -5.118 1.00 94.00 92 PHE A C 1
ATOM 675 O O . PHE A 1 92 ? -8.077 -0.804 -4.069 1.00 94.00 92 PHE A O 1
ATOM 682 N N . ILE A 1 93 ? -7.919 -1.248 -6.266 1.00 94.62 93 ILE A N 1
ATOM 683 C CA . ILE A 1 93 ? -9.257 -1.840 -6.382 1.00 94.62 9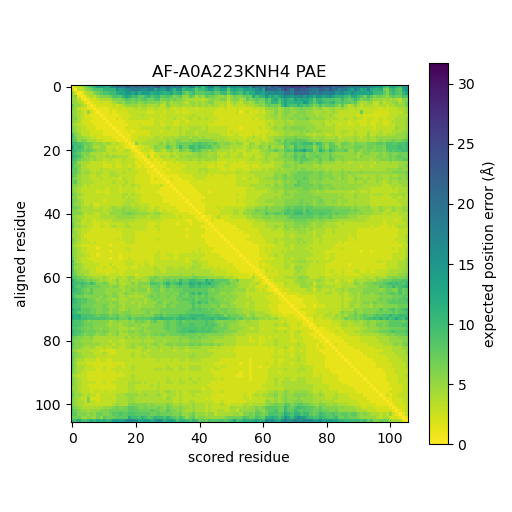3 ILE A CA 1
ATOM 684 C C . ILE A 1 93 ? -9.343 -3.120 -5.544 1.00 94.62 93 ILE A C 1
ATOM 686 O O . ILE A 1 93 ? -10.241 -3.246 -4.711 1.00 94.62 93 ILE A O 1
ATOM 690 N N . ILE A 1 94 ? -8.391 -4.044 -5.714 1.00 95.06 94 ILE A N 1
ATOM 691 C CA . ILE A 1 94 ? -8.362 -5.316 -4.974 1.00 95.06 94 ILE A CA 1
ATOM 692 C C . ILE A 1 94 ? -8.293 -5.063 -3.467 1.00 95.06 94 ILE A C 1
ATOM 694 O O . ILE A 1 94 ? -9.064 -5.643 -2.706 1.00 95.06 94 ILE A O 1
ATOM 698 N N . SER A 1 95 ? -7.408 -4.167 -3.037 1.00 93.44 95 SER A N 1
ATOM 699 C CA . SER A 1 95 ? -7.232 -3.814 -1.630 1.00 93.44 95 SER A CA 1
ATOM 700 C C . SER A 1 95 ? -8.466 -3.146 -1.044 1.00 93.44 95 SER A C 1
ATOM 702 O O . SER A 1 95 ? -8.862 -3.479 0.067 1.00 93.44 95 SER A O 1
ATOM 704 N N . THR A 1 96 ? -9.118 -2.254 -1.793 1.00 92.56 96 THR A N 1
ATOM 705 C CA . THR A 1 96 ? -10.365 -1.612 -1.352 1.00 92.56 96 THR A CA 1
ATOM 706 C C . THR A 1 96 ? -11.461 -2.650 -1.134 1.00 92.56 96 THR A C 1
ATOM 708 O O . THR A 1 96 ? -12.142 -2.617 -0.109 1.00 92.56 96 THR A O 1
ATOM 711 N N . ILE A 1 97 ? -11.610 -3.607 -2.054 1.00 92.69 97 ILE A N 1
ATOM 712 C CA . ILE A 1 97 ? -12.559 -4.717 -1.907 1.00 92.69 97 ILE A CA 1
ATOM 713 C C . ILE A 1 97 ? -12.172 -5.568 -0.688 1.00 92.69 97 ILE A C 1
ATOM 715 O O . ILE A 1 97 ? -12.999 -5.783 0.195 1.00 92.69 97 ILE A O 1
ATOM 719 N N . GLY A 1 98 ? -10.910 -5.989 -0.583 1.00 91.69 98 GLY A N 1
ATOM 720 C CA . GLY A 1 98 ? -10.415 -6.807 0.526 1.00 91.69 98 GLY 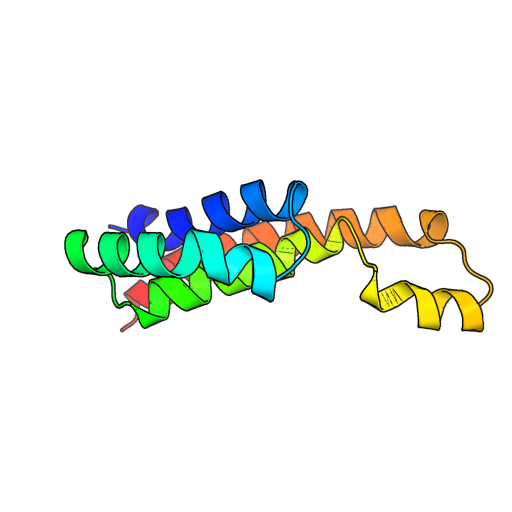A CA 1
ATOM 721 C C . GLY A 1 98 ? -10.652 -6.161 1.891 1.00 91.69 98 GLY A C 1
ATOM 722 O O . GLY A 1 98 ? -11.299 -6.753 2.746 1.00 91.69 98 GLY A O 1
ATOM 723 N N . VAL A 1 99 ? -10.217 -4.916 2.077 1.00 91.44 99 VAL A N 1
ATOM 724 C CA . VAL A 1 99 ? -10.394 -4.156 3.326 1.00 91.44 99 VAL A CA 1
ATOM 725 C C . VAL A 1 99 ? -11.868 -3.898 3.646 1.00 91.44 99 VAL A C 1
ATOM 727 O O . VAL A 1 99 ? -12.236 -3.813 4.813 1.00 91.44 99 VAL A O 1
ATOM 730 N N . THR A 1 100 ? -12.733 -3.804 2.637 1.00 90.00 100 THR A N 1
ATOM 731 C CA . THR A 1 100 ? -14.172 -3.644 2.868 1.00 90.00 100 THR A CA 1
ATOM 732 C C . THR A 1 100 ? -14.805 -4.945 3.351 1.00 90.00 100 THR A C 1
ATOM 734 O O . THR A 1 100 ? -15.547 -4.928 4.328 1.00 90.00 100 THR A O 1
ATOM 737 N N . PHE A 1 101 ? -14.536 -6.068 2.679 1.00 89.56 101 PHE A N 1
ATOM 738 C CA . PHE A 1 101 ? -15.276 -7.316 2.888 1.00 89.56 101 PHE A CA 1
ATOM 739 C C . PHE A 1 101 ? -14.637 -8.277 3.887 1.00 89.56 101 PHE A C 1
ATOM 741 O O . PHE A 1 101 ? -15.368 -8.937 4.619 1.00 89.56 101 PHE A O 1
ATOM 748 N N . ILE A 1 102 ? -13.307 -8.348 3.962 1.00 88.06 102 ILE A N 1
ATOM 749 C CA . ILE A 1 102 ? -12.605 -9.281 4.854 1.00 88.06 102 ILE A CA 1
ATOM 750 C C . ILE A 1 102 ? -12.964 -9.014 6.324 1.00 88.06 102 ILE A C 1
ATOM 752 O O . ILE A 1 102 ? -13.373 -9.962 6.987 1.00 88.06 102 ILE A O 1
ATOM 756 N N . PRO A 1 103 ? -12.950 -7.763 6.831 1.00 86.06 103 PRO A N 1
ATOM 757 C CA . PRO A 1 103 ? -13.352 -7.470 8.206 1.00 86.06 103 PRO A CA 1
ATOM 758 C C . PRO A 1 103 ? -14.825 -7.708 8.533 1.00 86.06 103 PRO A C 1
ATOM 760 O O . PRO A 1 103 ? -15.198 -7.591 9.689 1.00 86.06 103 PRO A O 1
ATOM 763 N N . MET A 1 104 ? -15.674 -7.982 7.539 1.00 80.19 104 MET A N 1
ATOM 764 C CA . MET A 1 104 ? -17.074 -8.350 7.770 1.00 80.19 104 MET A CA 1
ATOM 765 C C . MET A 1 104 ? -17.264 -9.862 7.956 1.00 80.19 104 MET A C 1
ATOM 767 O O . MET A 1 104 ? -18.363 -10.294 8.294 1.00 80.19 104 MET A O 1
ATOM 771 N N . LEU A 1 105 ? -16.227 -10.666 7.699 1.00 80.94 105 LEU A N 1
ATOM 772 C CA . LEU A 1 105 ? -16.276 -12.126 7.818 1.00 80.94 105 LEU A CA 1
ATOM 773 C C . LEU A 1 105 ? -15.959 -12.634 9.234 1.00 80.94 105 LEU A C 1
ATOM 775 O O . LEU A 1 105 ? -16.132 -13.825 9.489 1.00 80.94 105 LEU A O 1
ATOM 779 N N . PHE A 1 106 ? -15.488 -11.765 10.127 1.00 78.00 106 PHE A N 1
ATOM 780 C CA . PHE A 1 106 ? -15.091 -12.058 11.506 1.00 78.00 106 PHE A CA 1
ATOM 781 C C . PHE A 1 106 ? -15.505 -10.920 12.440 1.00 78.00 106 PHE A C 1
ATOM 783 O O . PHE A 1 106 ? -15.584 -11.178 13.660 1.00 78.00 106 PHE A O 1
#

Foldseek 3Di:
DLVVLQVLLQVLLVVCVVVLDPVVSCVPCVVVQQVVCVVVVHDSVSSVVSNVLSSVLNCLLVVPVCVVVCVVVVHDCVVCNVVSVVSSVVSSVVSSVCSRVVVVVD

Solvent-accessible surface area (backbone atoms only — not comparable to full-atom values): 5766 Å² total; per-residue (Å²): 117,57,66,70,46,34,49,42,19,56,54,29,28,59,48,30,78,79,44,84,38,74,68,66,44,40,71,69,46,44,65,60,46,46,56,50,19,59,76,69,72,42,61,52,70,56,45,52,51,23,28,52,50,16,35,61,34,49,41,33,73,60,55,68,87,46,51,67,59,27,65,76,70,75,51,56,69,79,80,48,46,63,59,29,44,53,49,25,54,54,46,44,55,52,47,46,51,46,46,33,52,57,72,72,77,112

Sequence (106 aa):
MCARFSCPLVQASIVNVFVPSAGGQWQVQGPIMIDAAQTLGIPVSVAINSVSIGDIVTNLMQPFFVLPALGLSGLSLKDIWGYCLVSMIILFIISTIGVTFIPMLF

Organism: NCBI:txid33932

Radius of gyration: 15.34 Å; Cα contacts (8 Å, |Δi|>4): 98; chains: 1; bounding box: 42×26×38 Å

Mean predicted aligned error: 4.34 Å

pLDDT: mean 89.14, std 6.89, range [51.94, 96.0]

Secondary structure (DSSP, 8-state):
-HHHHHHHHHHHHHHHTT---HHHHHHHHHHHHHHHHHHHT--HHHHHHHHHHHHHHHGGGS-GGGHHHHHHHT--HHHHHHHHHHHHHHHHHHHHHHHHHGGG--

InterPro domains:
  IPR006160 Short chain fatty acid transporter AtoE [PF02667] (9-102)
  IPR006160 Short chain fatty acid transporter AtoE [PTHR41983] (10-101)

=== Feature glossary ===
Legend for the data blocks above and below:

— What the protein is —

Sequence gives the chain of amino acids in standard one-letter code (A=alanine, C=cysteine, …, Y=tyrosine), read N→C. It is the only feature that is directly encoded by the gene; all structural features are derived from the folded form of this sequence.

The annotation block draws on four external resources. InterPro: which protein families and domains the sequence belongs to. GO: standardized terms for what the protein does, what process it participates in, and 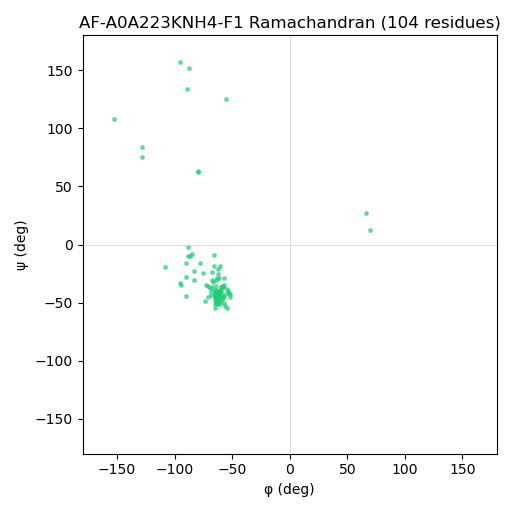where in the cell it acts. CATH: which structural fold it has in the CATH hierarchy. Organism: the species of origin.

— Where its atoms are —

Atomic coordinates in PDBx/mmCIF format — the same representation the Protein Data Bank distributes. Each line of the _atom_site loop places one backbone atom in Cartesian space (units: ångströms, origin: arbitrary).

Six rendered views show the 3D structure from the faces of a cube — i.e. along ±x, ±y, ±z. Rendering representation is drawn randomly per protein from cartoon (secondary-structure ribbons), sticks (backbone bonds), or molecular surface; coloring is either N→C rainbow (blue at the N-terminus through red at the C-terminus) or one color per chain.

— Local backbone conformation —

DSSP 8-state secondary structure assigns each residue one of H (α-helix), G (3₁₀-helix), I (π-helix), E (extended β-strand), B (isolated β-bridge), T (hydrogen-bonded turn), S (bend), or '-' (coil). The assignment is computed from backbone hydrogen-bond geometry via the Kabsch–Sander algorithm.

P-SEA three-state annotation labels each residue as helix, strand, or coil based purely on the geometry of the Cα trace. It serves as a fallback when the full backbone (and thus DSSP) is unavailable.

φ (phi) and ψ (psi) are the two rotatable backbone dihedrals per residue: φ is the C(i-1)–N–Cα–C torsion, ψ is the N–Cα–C–N(i+1) torsion, both in degrees on (−180°, 180°]. α-helical residues cluster near (−60°, −45°); β-strand residues near (−120°, +130°). A Ramachandran plot is simply a scatter of (φ, ψ) for every residue.

— Global shape and packing —

Radius of gyration (Rg) is the root-mean-square distance of Cα atoms from their centroid — a single number for overall size and compactness. A globular domain of N residues has Rg ≈ 2.2·N^0.38 Å; an extended or disordered chain has a much larger Rg. The Cα contact count is the number of residue pairs whose Cα atoms are within 8 Å and are more than four positions apart in sequence — a standard proxy for tertiary packing density. The bounding box is the smallest axis-aligned box enclosing all Cα atoms.

Accessible surface area quantifies burial. A residue with SASA near zero is packed into the hydrophobic core; one with SASA >100 Å² sits on the surface. Computed here via the Shrake–Rupley numerical algorithm with a 1.4 Å probe.

The contact map is a binary N×N matrix image: pixel (i, j) is dark where Cα_i and Cα_j are within 8 Å and |i−j|>4. Because the |i−j|>4 filter removes local helical contacts, off-diagonal stripes parallel to the main diagonal indicate parallel β-sheets; stripes perpendicular to it indicate antiparallel β-sheets. The Ramachandran plot scatters every residue's (φ, ψ) pair against the sterically allowed regions. The PAE heatmap renders the predicted-aligned-error matrix.

— Structural neighborhood —

A 3Di character summarizes, for each residue, the relative orientation of the Cα frame of its nearest spatial neighbor. Because it encodes fold topology rather than chemistry, 3Di alignments detect remote structural similarity that sequence alignment misses.

Structural nearest neighbors (via Foldseek easy-search vs the PDB). Reported per hit: target PDB id, E-value, and alignment TM-score. A TM-score above ~0.5 is the conventional threshold for 'same fold'.

— Confidence and disorder —

For AlphaFold models, the B-factor field carries pLDDT — the model's own estimate of local accuracy on a 0–100 scale. Regions with pLDDT<50 should be treated as essentially unmodeled; they often correspond to intrinsically disordered segments.

B-factor (Debye–Waller factor) reflects atomic displacement in the crystal lattice. It is an experimental observable (units Å²), not a prediction; low values mean the atom is pinned down, high values mean it moves or is heterogeneous across the crystal.

Predicted Aligned Error (PAE) is an AlphaFold confidence matrix: entry (i, j) is the expected error in the position of residue j, in ångströms, when the prediction is superimposed on the true structure at residue i. Low PAE within a block of residues means that block is internally rigid and well-predicted; high PAE between two blocks means their relative placement is uncertain even if each block individually is confident.